Protein AF-A0A1J0TSP5-F1 (afdb_monomer_lite)

Sequence (171 aa):
MLSESALDALRRVCSERDLKIVVFSQVRRDNSRTRELASALGGDVLMWEDDVSHSDQERKIRDLMAHSEVVVSDRIHALIMGTSEGATPLGLIPGSDVKVAPHFAAASIAGISGDITSLGTHAVADFIRGVIDRRTEIEARVDMARARVADLGEAVRSVNAGVRERNGSLR

Radius of gyration: 19.56 Å; chains: 1; bounding box: 58×31×54 Å

pLDDT: mean 92.09, std 8.55, range [46.19, 98.44]

Secondary structure (DSSP, 8-state):
---HHHHHHHHHHHHHTTPPPEEE-SSGGGHHHHHHHHHHHT-EEE---TT--HHHHHHHHHHHHHT-SEEE-S-HHHHHHHHHTTPEEEEEESS--SSHHHHHHHTT--S-EEESSS--HHHHHHHHHHHHTTHHHHHHHHHHHHHHHHHHHHHHHHHHHHHHHHHHTT-

Structure (mmCIF, N/CA/C/O backbone):
data_AF-A0A1J0TSP5-F1
#
_entry.id   AF-A0A1J0TSP5-F1
#
loop_
_atom_site.group_PDB
_atom_site.id
_atom_site.type_symbol
_atom_site.label_atom_id
_atom_site.label_alt_id
_atom_site.label_comp_id
_atom_site.label_asym_id
_atom_site.label_entity_id
_atom_site.label_seq_id
_atom_site.pdbx_PDB_ins_code
_atom_site.Cartn_x
_atom_site.Cartn_y
_atom_site.Cartn_z
_atom_site.occupancy
_atom_site.B_iso_or_equiv
_atom_site.auth_seq_id
_atom_site.auth_comp_id
_atom_site.auth_asym_id
_atom_site.auth_atom_id
_atom_site.pdbx_PDB_model_num
ATOM 1 N N . MET A 1 1 ? 3.697 9.685 13.205 1.00 68.94 1 MET A N 1
ATOM 2 C CA . MET A 1 1 ? 2.838 8.597 13.720 1.00 68.94 1 MET A CA 1
ATOM 3 C C . MET A 1 1 ? 1.508 8.712 13.003 1.00 68.94 1 MET A C 1
ATOM 5 O O . MET A 1 1 ? 1.149 9.835 12.663 1.00 68.94 1 MET A O 1
ATOM 9 N N . LEU A 1 2 ? 0.828 7.596 12.734 1.00 83.75 2 LEU A N 1
ATOM 10 C CA . LEU A 1 2 ? -0.546 7.648 12.229 1.00 83.75 2 LEU A CA 1
ATOM 11 C C . LEU A 1 2 ? -1.439 8.330 13.277 1.00 83.75 2 LEU A C 1
ATOM 13 O O . LEU A 1 2 ? -1.196 8.179 14.474 1.00 83.75 2 LEU A O 1
ATOM 17 N N . SER A 1 3 ? -2.423 9.108 12.834 1.00 87.06 3 SER A N 1
ATOM 18 C CA . SER A 1 3 ? -3.444 9.669 13.721 1.00 87.06 3 SER A CA 1
ATOM 19 C C . SER A 1 3 ? -4.390 8.568 14.207 1.00 87.06 3 SER A C 1
ATOM 21 O O . SER A 1 3 ? -4.582 7.572 13.510 1.00 87.06 3 SER A O 1
ATOM 23 N N . GLU A 1 4 ? -5.054 8.775 15.348 1.00 88.88 4 GLU A N 1
ATOM 24 C CA . GLU A 1 4 ? -6.129 7.876 15.809 1.00 88.88 4 GLU A CA 1
ATOM 25 C C . GLU A 1 4 ? -7.213 7.690 14.737 1.00 88.88 4 GLU A C 1
ATOM 27 O O . GLU A 1 4 ? -7.650 6.573 14.477 1.00 88.88 4 GLU A O 1
ATOM 32 N N . SER A 1 5 ? -7.560 8.759 14.009 1.00 87.62 5 SER A N 1
ATOM 33 C CA . SER A 1 5 ? -8.505 8.679 12.889 1.00 87.62 5 SER A CA 1
ATOM 34 C C . SER A 1 5 ? -8.058 7.713 11.789 1.00 87.62 5 SER A C 1
ATOM 36 O O . SER A 1 5 ? -8.891 7.020 11.207 1.00 87.62 5 SER A O 1
ATOM 38 N N . ALA A 1 6 ? -6.755 7.638 11.504 1.00 91.31 6 ALA A N 1
ATOM 39 C CA . ALA A 1 6 ? -6.211 6.712 10.520 1.00 91.31 6 ALA A CA 1
ATOM 40 C C . ALA A 1 6 ? -6.161 5.273 11.050 1.00 91.31 6 ALA A C 1
ATOM 42 O O . ALA A 1 6 ? -6.451 4.345 10.297 1.00 91.31 6 ALA A O 1
ATOM 43 N N . LEU A 1 7 ? -5.841 5.081 12.335 1.00 94.12 7 LEU A N 1
ATOM 44 C CA . LEU A 1 7 ? -5.873 3.761 12.972 1.00 94.12 7 LEU A CA 1
ATOM 45 C C . LEU A 1 7 ? -7.294 3.182 12.968 1.00 94.12 7 LEU A C 1
ATOM 47 O O . LEU A 1 7 ? -7.491 2.044 12.546 1.00 94.12 7 LEU A O 1
ATOM 51 N N . ASP A 1 8 ? -8.293 3.977 13.352 1.00 94.69 8 ASP A N 1
ATOM 52 C CA . ASP A 1 8 ? -9.699 3.562 13.340 1.00 94.69 8 ASP A CA 1
ATOM 53 C C . ASP A 1 8 ? -10.207 3.261 11.931 1.00 94.69 8 ASP A C 1
ATOM 55 O O . ASP A 1 8 ? -10.911 2.272 11.721 1.00 94.69 8 ASP A O 1
ATOM 59 N N . ALA A 1 9 ? -9.822 4.079 10.949 1.00 95.19 9 ALA A N 1
ATOM 60 C CA . ALA A 1 9 ? -10.166 3.840 9.554 1.00 95.19 9 ALA A CA 1
ATOM 61 C C . ALA A 1 9 ? -9.575 2.517 9.040 1.00 95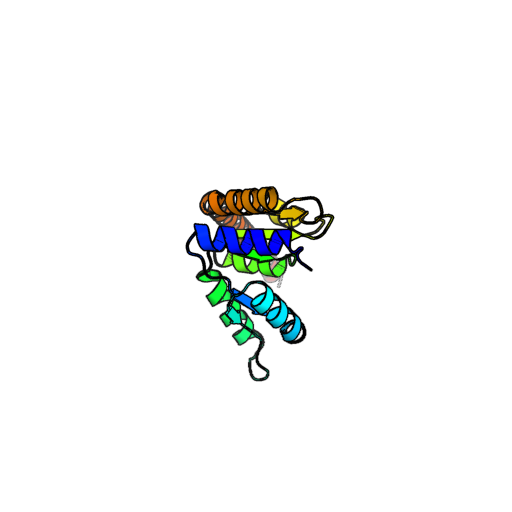.19 9 ALA A C 1
ATOM 63 O O . ALA A 1 9 ? -10.292 1.746 8.404 1.00 95.19 9 ALA A O 1
ATOM 64 N N . LEU A 1 10 ? -8.307 2.223 9.353 1.00 95.88 10 LEU A N 1
ATOM 65 C CA . LEU A 1 10 ? -7.660 0.957 8.994 1.00 95.88 10 LEU A CA 1
ATOM 66 C C . LEU A 1 10 ? -8.379 -0.236 9.624 1.00 95.88 10 LEU A C 1
ATOM 68 O O . LEU A 1 10 ? -8.770 -1.152 8.906 1.00 95.88 10 LEU A O 1
ATOM 72 N N . ARG A 1 11 ? -8.618 -0.205 10.942 1.00 96.75 11 ARG A N 1
ATOM 73 C CA . ARG A 1 11 ? -9.341 -1.281 11.645 1.00 96.75 11 ARG A CA 1
ATOM 74 C C . ARG A 1 11 ? -10.719 -1.522 11.035 1.00 96.75 11 ARG A C 1
ATOM 76 O O . ARG A 1 11 ? -11.093 -2.667 10.792 1.00 96.75 11 ARG A O 1
ATOM 83 N N . ARG A 1 12 ? -11.459 -0.444 10.757 1.00 96.50 12 ARG A N 1
ATOM 84 C CA . ARG A 1 12 ? -12.793 -0.511 10.156 1.00 96.50 12 ARG A CA 1
ATOM 85 C C . ARG A 1 12 ? -12.755 -1.154 8.774 1.00 96.50 12 ARG A C 1
ATOM 87 O O . ARG A 1 12 ? -13.494 -2.103 8.544 1.00 96.50 12 ARG A O 1
ATOM 94 N N . VAL A 1 13 ? -11.901 -0.666 7.874 1.00 97.31 13 VAL A N 1
ATOM 95 C CA . VAL A 1 13 ? -11.831 -1.202 6.507 1.00 97.31 13 VAL A CA 1
ATOM 96 C C . VAL A 1 13 ? -11.351 -2.651 6.509 1.00 97.31 13 VAL A C 1
ATOM 98 O O . VAL A 1 13 ? -11.908 -3.466 5.780 1.00 97.31 13 VAL A O 1
ATOM 101 N N . CYS A 1 14 ? -10.384 -3.002 7.360 1.00 96.75 14 CYS A N 1
ATOM 102 C CA . CYS A 1 14 ? -9.948 -4.387 7.496 1.00 96.75 14 CYS A CA 1
ATOM 103 C C . CYS A 1 14 ? -11.083 -5.296 7.985 1.00 96.75 14 CYS A C 1
ATOM 105 O O . CYS A 1 14 ? -11.301 -6.346 7.395 1.00 96.75 14 CYS A O 1
ATOM 107 N N . SER A 1 15 ? -11.865 -4.873 8.984 1.00 96.81 15 SER A N 1
ATOM 108 C CA . SER A 1 15 ? -13.025 -5.647 9.443 1.00 96.81 15 SER A CA 1
ATOM 109 C C . SER A 1 15 ? -14.121 -5.774 8.378 1.00 96.81 15 SER A C 1
ATOM 111 O O . SER A 1 15 ? -14.731 -6.831 8.274 1.00 96.81 15 SER A O 1
ATOM 113 N N . GLU A 1 16 ? -14.385 -4.723 7.596 1.00 97.12 16 GLU A N 1
ATOM 114 C CA . GLU A 1 16 ? -15.377 -4.737 6.506 1.00 97.12 16 GLU A CA 1
ATOM 115 C C . GLU A 1 16 ? -14.974 -5.677 5.355 1.00 97.12 16 GLU A C 1
ATOM 117 O O . GLU A 1 16 ? -15.841 -6.215 4.669 1.00 97.12 16 GLU A O 1
ATOM 122 N N . ARG A 1 17 ? -13.667 -5.857 5.135 1.00 96.25 17 ARG A N 1
ATOM 123 C CA . ARG A 1 17 ? -13.087 -6.643 4.032 1.00 96.25 17 ARG A CA 1
ATOM 124 C C . ARG A 1 17 ? -12.593 -8.030 4.464 1.00 96.25 17 ARG A C 1
ATOM 126 O O . ARG A 1 17 ? -11.997 -8.720 3.648 1.00 96.25 17 ARG A O 1
ATOM 133 N N . ASP A 1 18 ? -12.818 -8.421 5.720 1.00 96.94 18 ASP A N 1
ATOM 134 C CA . ASP A 1 18 ? -12.283 -9.657 6.321 1.00 96.94 18 ASP A CA 1
ATOM 135 C C . ASP A 1 18 ? -10.749 -9.786 6.184 1.00 96.94 18 ASP A C 1
ATOM 137 O O . ASP A 1 18 ? -10.189 -10.844 5.899 1.00 96.94 18 ASP A O 1
ATOM 141 N N . LEU A 1 19 ? -10.045 -8.664 6.365 1.00 96.94 19 LEU A N 1
ATOM 142 C CA . LEU A 1 19 ? -8.590 -8.584 6.296 1.00 96.94 19 LEU A CA 1
ATOM 143 C C . LEU A 1 19 ? -7.963 -8.615 7.683 1.00 96.94 19 LEU A C 1
ATOM 145 O O . LEU A 1 19 ? -8.392 -7.935 8.618 1.00 96.94 19 LEU A O 1
ATOM 149 N N . LYS A 1 20 ? -6.845 -9.329 7.778 1.00 97.56 20 LYS A N 1
ATOM 150 C CA . LYS A 1 20 ? -5.990 -9.331 8.959 1.00 97.56 20 LYS A CA 1
ATOM 151 C C . LYS A 1 20 ? -4.933 -8.234 8.863 1.00 97.56 20 LYS A C 1
ATOM 153 O O . LYS A 1 20 ? -4.241 -8.116 7.854 1.00 97.56 20 LYS A O 1
ATOM 158 N N . ILE A 1 21 ? -4.759 -7.473 9.941 1.00 98.19 21 ILE A N 1
ATOM 159 C CA . ILE A 1 21 ? -3.685 -6.481 10.043 1.00 98.19 21 ILE A CA 1
ATOM 160 C C . ILE A 1 21 ? -2.415 -7.167 10.549 1.00 98.19 21 ILE A C 1
ATOM 162 O O . ILE A 1 21 ? -2.420 -7.782 11.616 1.00 98.19 21 ILE A O 1
ATOM 166 N N . VAL A 1 22 ? -1.320 -7.013 9.804 1.00 98.44 22 VAL A N 1
ATOM 167 C CA . VAL A 1 22 ? 0.025 -7.432 10.212 1.00 98.44 22 VAL A CA 1
ATOM 168 C C . VAL A 1 22 ? 0.965 -6.238 10.085 1.00 98.44 22 VAL A C 1
ATOM 170 O O . VAL A 1 22 ? 1.085 -5.646 9.013 1.00 98.44 22 VAL A O 1
ATOM 173 N N . VAL A 1 23 ? 1.654 -5.881 11.167 1.00 98.00 23 VAL A N 1
ATOM 174 C CA . VAL A 1 23 ? 2.678 -4.827 11.160 1.00 98.00 23 VAL A CA 1
ATOM 175 C C . VAL A 1 23 ? 4.053 -5.477 11.162 1.00 98.00 23 VAL A C 1
ATOM 177 O O . VAL A 1 23 ? 4.356 -6.296 12.025 1.00 98.00 23 VAL A O 1
ATOM 180 N N . PHE A 1 24 ? 4.913 -5.108 10.218 1.00 96.94 24 PHE A N 1
ATOM 181 C CA . PHE A 1 24 ? 6.234 -5.720 10.079 1.00 96.94 24 PHE A CA 1
ATOM 182 C C . PHE A 1 24 ? 7.377 -4.714 10.253 1.00 96.94 24 PHE A C 1
ATOM 184 O O . PHE A 1 24 ? 7.210 -3.505 10.072 1.00 96.94 24 PHE A O 1
ATOM 191 N N . SER A 1 25 ? 8.561 -5.215 10.610 1.00 95.94 25 SER A N 1
ATOM 192 C CA . SER A 1 25 ? 9.797 -4.432 10.696 1.00 95.94 25 SER A CA 1
ATOM 193 C C . SER A 1 25 ? 10.719 -4.750 9.528 1.00 95.94 25 SER A C 1
ATOM 195 O O . SER A 1 25 ? 11.201 -5.873 9.390 1.00 95.94 25 SER A O 1
ATOM 197 N N . GLN A 1 26 ? 11.026 -3.737 8.715 1.00 90.38 26 GLN A N 1
ATOM 198 C CA . GLN A 1 26 ? 12.012 -3.869 7.638 1.00 90.38 26 GLN A CA 1
ATOM 199 C C . GLN A 1 26 ? 13.455 -3.791 8.148 1.00 90.38 26 GLN A C 1
ATOM 201 O O . GLN A 1 26 ? 14.341 -4.347 7.519 1.00 90.38 26 GLN A O 1
ATOM 206 N N . VAL A 1 27 ? 13.705 -3.094 9.262 1.00 92.44 27 VAL A N 1
ATOM 207 C CA . VAL A 1 27 ? 15.024 -2.964 9.907 1.00 92.44 27 VAL A CA 1
ATOM 208 C C . VAL A 1 27 ? 14.893 -3.191 11.413 1.00 92.44 27 VAL A C 1
ATOM 210 O O . VAL A 1 27 ? 13.948 -2.684 12.012 1.00 92.44 27 VAL A O 1
ATOM 213 N N . ARG A 1 28 ? 15.850 -3.893 12.044 1.00 94.12 28 ARG A N 1
ATOM 214 C CA . ARG A 1 28 ? 15.795 -4.248 13.485 1.00 94.12 28 ARG A CA 1
ATOM 215 C C . ARG A 1 28 ? 15.513 -3.066 14.412 1.00 94.12 28 ARG A C 1
ATOM 217 O O . ARG A 1 28 ? 14.750 -3.184 15.364 1.00 94.12 28 ARG A O 1
ATOM 224 N N . ARG A 1 29 ? 16.095 -1.899 14.119 1.00 94.31 29 ARG A N 1
ATOM 225 C CA . ARG A 1 29 ? 15.910 -0.682 14.931 1.00 94.31 29 ARG A CA 1
ATOM 226 C C . ARG A 1 29 ? 14.455 -0.200 15.014 1.00 94.31 29 ARG A C 1
ATOM 228 O O . ARG A 1 29 ? 14.142 0.585 15.901 1.00 94.31 29 ARG A O 1
ATOM 235 N N . ASP A 1 30 ? 13.591 -0.640 14.097 1.00 94.19 30 ASP A N 1
ATOM 236 C CA . ASP A 1 30 ? 12.179 -0.256 14.068 1.00 94.19 30 ASP A CA 1
ATOM 237 C C . ASP A 1 30 ? 11.284 -1.239 14.854 1.00 94.19 30 ASP A C 1
ATOM 239 O O . ASP A 1 30 ? 10.103 -0.948 15.034 1.00 94.19 30 ASP A O 1
ATOM 243 N N . ASN A 1 31 ? 11.823 -2.352 15.382 1.00 96.75 31 ASN A N 1
ATOM 244 C CA . ASN A 1 31 ? 11.053 -3.396 16.078 1.00 96.75 31 ASN A CA 1
ATOM 245 C C . ASN A 1 31 ? 10.173 -2.852 17.219 1.00 96.75 31 ASN A C 1
ATOM 247 O O . ASN A 1 31 ? 9.026 -3.275 17.363 1.00 96.75 31 ASN A O 1
ATOM 251 N N . SER A 1 32 ? 10.679 -1.910 18.027 1.00 96.31 32 SER A N 1
ATOM 252 C CA . SER A 1 32 ? 9.903 -1.325 19.133 1.00 96.31 32 SER A CA 1
ATOM 253 C C . SER A 1 32 ? 8.662 -0.589 18.626 1.00 96.31 32 SER A C 1
ATOM 255 O O . SER A 1 32 ? 7.551 -0.886 19.058 1.00 96.31 32 SER A O 1
ATOM 257 N N . ARG A 1 33 ? 8.835 0.289 17.632 1.00 94.50 33 ARG A N 1
ATOM 258 C CA . ARG A 1 33 ? 7.742 1.044 17.002 1.00 94.50 33 ARG A CA 1
ATOM 259 C C . ARG A 1 33 ? 6.762 0.138 16.267 1.00 94.50 33 ARG A C 1
ATOM 261 O O . ARG A 1 33 ? 5.561 0.378 16.308 1.00 94.50 33 ARG A O 1
ATOM 268 N N . THR A 1 34 ? 7.259 -0.904 15.605 1.00 96.19 34 THR A N 1
ATOM 269 C CA . THR A 1 34 ? 6.420 -1.915 14.954 1.00 96.19 34 THR A CA 1
ATOM 270 C C . THR A 1 34 ? 5.515 -2.615 15.970 1.00 96.19 34 THR A C 1
ATOM 272 O O . THR A 1 34 ? 4.325 -2.768 15.711 1.00 96.19 34 THR A O 1
ATOM 275 N N . ARG A 1 35 ? 6.037 -2.975 17.149 1.00 97.06 35 ARG A N 1
ATOM 276 C CA . ARG A 1 35 ? 5.243 -3.595 18.220 1.00 97.06 35 ARG A CA 1
ATOM 277 C C . ARG A 1 35 ? 4.195 -2.644 18.798 1.00 97.06 35 ARG A C 1
ATOM 279 O O . ARG A 1 35 ? 3.056 -3.050 19.006 1.00 97.06 35 ARG A O 1
ATOM 286 N N . GLU A 1 36 ? 4.572 -1.389 19.035 1.00 96.62 36 GLU A N 1
ATOM 287 C CA . GLU A 1 36 ? 3.646 -0.345 19.490 1.00 96.62 36 GLU A CA 1
ATOM 288 C C . GLU A 1 36 ? 2.496 -0.154 18.497 1.00 96.62 36 GLU A C 1
ATOM 290 O O . GLU A 1 36 ? 1.334 -0.158 18.896 1.00 96.62 36 GLU A O 1
ATOM 295 N N . LEU A 1 37 ? 2.807 -0.060 17.201 1.00 96.00 37 LEU A N 1
ATOM 296 C CA . LEU A 1 37 ? 1.804 0.104 16.153 1.00 96.00 37 LEU A CA 1
ATOM 297 C C . LEU A 1 37 ? 0.914 -1.138 15.994 1.00 96.00 37 LEU A C 1
ATOM 299 O O . LEU A 1 37 ? -0.289 -0.987 15.813 1.00 96.00 37 LEU A O 1
ATOM 303 N N . ALA A 1 38 ? 1.469 -2.351 16.090 1.00 97.31 38 ALA A N 1
ATOM 304 C CA . ALA A 1 38 ? 0.685 -3.590 16.053 1.00 97.31 38 ALA A CA 1
ATOM 305 C C . ALA A 1 38 ? -0.333 -3.641 17.198 1.00 97.31 38 ALA A C 1
ATOM 307 O O . ALA A 1 38 ? -1.519 -3.868 16.963 1.00 97.31 38 ALA A O 1
ATOM 308 N N . SER A 1 39 ? 0.116 -3.330 18.418 1.00 96.50 39 SER A N 1
ATOM 309 C CA . SER A 1 39 ? -0.750 -3.211 19.595 1.00 96.50 39 SER A CA 1
ATOM 310 C C . SER A 1 39 ? -1.827 -2.146 19.380 1.00 96.50 39 SER A C 1
ATOM 312 O O . SER A 1 39 ? -3.017 -2.410 19.548 1.00 96.50 39 SER A O 1
ATOM 314 N N . ALA A 1 40 ? -1.427 -0.968 18.894 1.00 95.88 40 ALA A N 1
ATOM 315 C CA . ALA A 1 40 ? -2.338 0.116 18.562 1.00 95.88 40 ALA A CA 1
ATOM 316 C C . ALA A 1 40 ? -3.267 -0.203 17.383 1.00 95.88 40 ALA A C 1
ATOM 318 O O . ALA A 1 40 ? -4.223 0.521 17.189 1.00 95.88 40 ALA A O 1
ATOM 319 N N . LEU A 1 41 ? -3.061 -1.254 16.594 1.00 96.25 41 LEU A N 1
ATOM 320 C CA . LEU A 1 41 ? -4.007 -1.688 15.558 1.00 96.25 41 LEU A CA 1
ATOM 321 C C . LEU A 1 41 ? -4.815 -2.919 15.981 1.00 96.25 41 LEU A C 1
ATOM 323 O O . LEU A 1 41 ? -5.800 -3.236 15.320 1.00 96.25 41 LEU A O 1
ATOM 327 N N . GLY A 1 42 ? -4.444 -3.578 17.083 1.00 96.31 42 GLY A N 1
ATOM 328 C CA . GLY A 1 42 ? -4.971 -4.895 17.443 1.00 96.31 42 GLY A CA 1
ATOM 329 C C . GLY A 1 42 ? -4.571 -5.979 16.436 1.00 96.31 42 GLY A C 1
ATOM 330 O O . GLY A 1 42 ? -5.324 -6.926 16.232 1.00 96.31 42 GLY A O 1
ATOM 331 N N . GLY A 1 43 ? -3.432 -5.800 15.759 1.00 96.00 43 GLY A N 1
ATOM 332 C CA . GLY A 1 43 ? -2.942 -6.683 14.704 1.00 96.00 43 GLY A CA 1
ATOM 333 C C . GLY A 1 43 ? -1.775 -7.564 15.140 1.00 96.00 43 GLY A C 1
ATOM 334 O O . GLY A 1 43 ? -1.194 -7.398 16.215 1.00 96.00 43 GLY A O 1
ATOM 335 N N . ASP A 1 44 ? -1.398 -8.471 14.248 1.00 98.06 44 ASP A N 1
ATOM 336 C CA . ASP A 1 44 ? -0.214 -9.308 14.404 1.00 98.06 44 ASP A CA 1
ATOM 337 C C . ASP A 1 44 ? 1.066 -8.521 14.112 1.00 98.06 44 ASP A C 1
ATOM 339 O O . ASP A 1 44 ? 1.054 -7.453 13.490 1.00 98.06 44 ASP A O 1
ATOM 343 N N . VAL A 1 45 ? 2.202 -9.082 14.528 1.00 97.88 45 VAL A N 1
ATOM 344 C CA . VAL A 1 45 ? 3.511 -8.461 14.352 1.00 97.88 45 VAL A CA 1
ATOM 345 C C . VAL A 1 45 ? 4.522 -9.421 13.726 1.00 97.88 45 VAL A C 1
ATOM 347 O O . VAL A 1 45 ? 4.653 -10.563 14.156 1.00 97.88 45 VAL A O 1
ATOM 350 N N . LEU A 1 46 ? 5.275 -8.936 12.735 1.00 97.50 46 LEU A N 1
ATOM 351 C CA . LEU A 1 46 ? 6.441 -9.614 12.161 1.00 97.50 46 LEU A CA 1
ATOM 352 C C . LEU A 1 46 ? 7.697 -8.771 12.417 1.00 97.50 46 LEU A C 1
ATOM 354 O O . LEU A 1 46 ? 7.995 -7.820 11.693 1.00 97.50 46 LEU A O 1
ATOM 358 N N . MET A 1 47 ? 8.437 -9.105 13.468 1.00 97.19 47 MET A N 1
ATOM 359 C CA . MET A 1 47 ? 9.663 -8.395 13.838 1.00 97.19 47 MET A CA 1
ATOM 360 C C . MET A 1 47 ? 10.881 -8.949 13.093 1.00 97.19 47 MET A C 1
ATOM 362 O O . MET A 1 47 ? 10.827 -10.015 12.477 1.00 97.19 47 MET A O 1
ATOM 366 N N . TRP A 1 48 ? 11.993 -8.215 13.147 1.00 96.88 48 TRP A N 1
ATOM 367 C CA . TRP A 1 48 ? 13.285 -8.742 12.725 1.00 96.88 48 TRP A CA 1
ATOM 368 C C . TRP A 1 48 ? 14.052 -9.277 13.936 1.00 96.88 48 TRP A C 1
ATOM 370 O O . TRP A 1 48 ? 14.609 -8.497 14.707 1.00 96.88 48 TRP A O 1
ATOM 380 N N . GLU A 1 49 ? 14.095 -10.600 14.073 1.00 94.75 49 GLU A N 1
ATOM 381 C CA . GLU A 1 49 ? 14.820 -11.299 15.143 1.00 94.75 49 GLU A CA 1
ATOM 382 C C . GLU A 1 49 ? 16.355 -11.173 15.021 1.00 94.75 49 GLU A C 1
ATOM 384 O O . GLU A 1 49 ? 16.917 -10.971 13.937 1.00 94.75 49 GLU A O 1
ATOM 389 N N . ASP A 1 50 ? 17.065 -11.272 16.145 1.00 92.00 50 ASP A N 1
ATOM 390 C CA . ASP A 1 50 ? 18.507 -10.999 16.208 1.00 92.00 50 ASP A CA 1
ATOM 391 C C . ASP A 1 50 ? 19.350 -11.962 15.361 1.00 92.00 50 ASP A C 1
ATOM 393 O O . ASP A 1 50 ? 20.325 -11.539 14.739 1.00 92.00 50 ASP A O 1
ATOM 397 N N . ASP A 1 51 ? 18.933 -13.217 15.233 1.00 94.00 51 ASP A N 1
ATOM 398 C CA . ASP A 1 51 ? 19.622 -14.286 14.502 1.00 94.00 51 ASP A CA 1
ATOM 399 C C . ASP A 1 51 ? 19.272 -14.359 13.002 1.00 94.00 51 ASP A C 1
ATOM 401 O O . ASP A 1 51 ? 19.862 -15.142 12.258 1.00 94.00 51 ASP A O 1
ATOM 405 N N . VAL A 1 52 ? 18.353 -13.518 12.517 1.00 95.12 52 VAL A N 1
ATOM 406 C CA . VAL A 1 52 ? 17.882 -13.556 11.124 1.00 95.12 52 VAL A CA 1
ATOM 407 C C . VAL A 1 52 ? 18.770 -12.705 10.211 1.00 95.12 52 VAL A C 1
ATOM 409 O O . VAL A 1 52 ? 18.992 -11.511 10.443 1.00 95.12 52 VAL A O 1
ATOM 412 N N . SER A 1 53 ? 19.265 -13.292 9.121 1.00 95.81 53 SER A N 1
ATOM 413 C CA . SER A 1 53 ? 20.051 -12.560 8.121 1.00 95.81 53 SER A CA 1
ATOM 414 C C . SER A 1 53 ? 19.214 -11.488 7.399 1.00 95.81 53 SER A C 1
ATOM 416 O O . SER A 1 53 ? 17.986 -11.530 7.392 1.00 95.81 53 SER A O 1
ATOM 418 N N . HIS A 1 54 ? 19.873 -10.521 6.752 1.00 93.94 54 HIS A N 1
ATOM 419 C CA . HIS A 1 54 ? 19.176 -9.499 5.955 1.00 93.94 54 HIS A CA 1
ATOM 420 C C . HIS A 1 54 ? 18.328 -10.128 4.842 1.00 93.94 54 HIS A C 1
ATOM 422 O O . HIS A 1 54 ? 17.163 -9.774 4.680 1.00 93.94 54 HIS A O 1
ATOM 428 N N . SER A 1 55 ? 18.895 -11.097 4.120 1.00 95.44 55 SER A N 1
ATOM 429 C CA . SER A 1 55 ? 18.211 -11.798 3.033 1.00 95.44 55 SER A CA 1
ATOM 430 C C . SER A 1 55 ? 17.023 -12.624 3.516 1.00 95.44 55 SER A C 1
ATOM 432 O O . SER A 1 55 ? 16.012 -12.699 2.825 1.00 95.44 55 SER A O 1
ATOM 434 N N . ASP A 1 56 ? 17.117 -13.238 4.697 1.00 96.88 56 ASP A N 1
ATOM 435 C CA . ASP A 1 56 ? 16.017 -14.046 5.229 1.00 96.88 56 ASP A CA 1
ATOM 436 C C . ASP A 1 56 ? 14.886 -13.175 5.764 1.00 96.88 56 ASP A C 1
ATOM 438 O O . ASP A 1 56 ? 13.722 -13.512 5.562 1.00 96.88 56 ASP A O 1
ATOM 442 N N . GLN A 1 57 ? 15.203 -12.032 6.381 1.00 96.69 57 GLN A N 1
ATOM 443 C CA . GLN A 1 57 ? 14.177 -11.068 6.769 1.00 96.69 57 GLN A CA 1
ATOM 444 C C . GLN A 1 57 ? 13.465 -10.499 5.544 1.00 96.69 57 GLN A C 1
ATOM 446 O O . GLN A 1 57 ? 12.238 -10.437 5.522 1.00 96.69 57 GLN A O 1
ATOM 451 N N . GLU A 1 58 ? 14.218 -10.100 4.517 1.00 95.69 58 GLU A N 1
ATOM 452 C CA . GLU A 1 58 ? 13.629 -9.590 3.281 1.00 95.69 58 GLU A CA 1
ATOM 453 C C . GLU A 1 58 ? 12.703 -10.628 2.642 1.00 95.69 58 GLU A C 1
ATOM 455 O O . GLU A 1 58 ? 11.581 -10.293 2.272 1.00 95.69 58 GLU A O 1
ATOM 460 N N . ARG A 1 59 ? 13.127 -11.896 2.588 1.00 96.75 59 ARG A N 1
ATOM 461 C CA . ARG A 1 59 ? 12.303 -12.997 2.078 1.00 96.75 59 ARG A CA 1
ATOM 462 C C . ARG A 1 59 ? 11.001 -13.152 2.862 1.00 96.75 59 ARG A C 1
ATOM 464 O O . ARG A 1 59 ? 9.943 -13.153 2.252 1.00 96.75 59 ARG A O 1
ATOM 471 N N . LYS A 1 60 ? 11.060 -13.177 4.199 1.00 96.81 60 LYS A N 1
ATOM 472 C CA . LYS A 1 60 ? 9.861 -13.247 5.058 1.00 96.81 60 LYS A CA 1
ATOM 473 C C . LYS A 1 60 ? 8.891 -12.091 4.798 1.00 96.81 60 LYS A C 1
ATOM 475 O O . LYS A 1 60 ? 7.682 -12.297 4.770 1.00 96.81 60 LYS A O 1
ATOM 480 N N . ILE A 1 61 ? 9.411 -10.875 4.622 1.00 96.81 61 ILE A N 1
ATOM 481 C CA . ILE A 1 61 ? 8.588 -9.690 4.342 1.00 96.81 61 ILE A CA 1
ATOM 482 C C . ILE A 1 61 ? 7.957 -9.783 2.951 1.00 96.81 61 ILE A C 1
ATOM 484 O O . ILE A 1 61 ? 6.775 -9.482 2.808 1.00 96.81 61 ILE A O 1
ATOM 488 N N . ARG A 1 62 ? 8.715 -10.210 1.938 1.00 97.31 62 ARG A N 1
ATOM 489 C CA . ARG A 1 62 ? 8.191 -10.407 0.580 1.00 97.31 62 ARG A CA 1
ATOM 490 C C . ARG A 1 62 ? 7.124 -11.493 0.542 1.00 97.31 62 ARG A C 1
ATOM 492 O O . ARG A 1 62 ? 6.063 -11.254 -0.019 1.00 97.31 62 ARG A O 1
ATOM 499 N N . ASP A 1 63 ? 7.349 -12.617 1.219 1.00 97.75 63 ASP A N 1
ATOM 500 C CA . ASP A 1 63 ? 6.362 -13.693 1.340 1.00 97.75 63 ASP A CA 1
ATOM 501 C C . ASP A 1 63 ? 5.076 -13.186 2.013 1.00 97.75 63 ASP A C 1
ATOM 503 O O . ASP A 1 63 ? 3.980 -13.467 1.531 1.00 97.75 63 ASP A O 1
ATOM 507 N N . LEU A 1 64 ? 5.182 -12.384 3.081 1.00 97.69 64 LEU A N 1
ATOM 508 C CA . LEU A 1 64 ? 4.024 -11.731 3.704 1.00 97.69 64 LEU A CA 1
ATOM 509 C C . LEU A 1 64 ? 3.285 -10.826 2.705 1.00 97.69 64 LEU A C 1
ATOM 511 O O . LEU A 1 64 ? 2.062 -10.897 2.588 1.00 97.69 64 LEU A O 1
ATOM 515 N N . MET A 1 65 ? 4.017 -9.976 1.983 1.00 97.00 65 MET A N 1
ATOM 516 C CA . MET A 1 65 ? 3.441 -9.039 1.018 1.00 97.00 65 MET A CA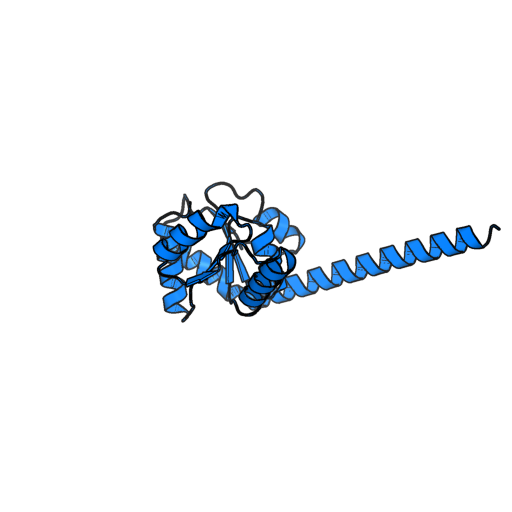 1
ATOM 517 C C . MET A 1 65 ? 2.782 -9.743 -0.173 1.00 97.00 65 MET A C 1
ATOM 519 O O . MET A 1 65 ? 1.729 -9.295 -0.610 1.00 97.00 65 MET A O 1
ATOM 523 N N . ALA A 1 66 ? 3.334 -10.863 -0.644 1.00 97.06 66 ALA A N 1
ATOM 524 C CA . ALA A 1 66 ? 2.753 -11.661 -1.725 1.00 97.06 66 ALA A CA 1
ATOM 525 C C . ALA A 1 66 ? 1.371 -12.238 -1.370 1.00 97.06 66 ALA A C 1
ATOM 527 O O . ALA A 1 66 ? 0.543 -12.475 -2.245 1.00 97.06 66 ALA A O 1
ATOM 528 N N . HIS A 1 67 ? 1.107 -12.433 -0.075 1.00 96.62 67 HIS A N 1
ATOM 529 C CA . HIS A 1 67 ? -0.181 -12.896 0.448 1.00 96.62 67 HIS A CA 1
ATOM 530 C C . HIS A 1 67 ? -1.023 -11.756 1.046 1.00 96.62 67 HIS A C 1
ATOM 532 O O . HIS A 1 67 ? -2.016 -12.014 1.724 1.00 96.62 67 HIS A O 1
ATOM 538 N N . SER A 1 68 ? -0.631 -10.498 0.825 1.00 97.62 68 SER A N 1
ATOM 539 C CA . SER A 1 68 ? -1.332 -9.318 1.336 1.00 97.62 68 SER A CA 1
ATOM 540 C C . SER A 1 68 ? -2.161 -8.646 0.241 1.00 97.62 68 SER A C 1
ATOM 542 O O . SER A 1 68 ? -1.729 -8.511 -0.899 1.00 97.62 68 SER A O 1
ATOM 544 N N . GLU A 1 69 ? -3.351 -8.159 0.596 1.00 96.75 69 GLU A N 1
ATOM 545 C CA . GLU A 1 69 ? -4.195 -7.384 -0.327 1.00 96.75 69 GLU A CA 1
ATOM 546 C C . GLU A 1 69 ? -3.683 -5.951 -0.524 1.00 96.75 69 GLU A C 1
ATOM 548 O O . GLU A 1 69 ? -3.734 -5.394 -1.625 1.00 96.75 69 GLU A O 1
ATOM 553 N N . VAL A 1 70 ? -3.152 -5.360 0.547 1.00 97.69 70 VAL A N 1
ATOM 554 C CA . VAL A 1 70 ? -2.695 -3.972 0.596 1.00 97.69 70 VAL A CA 1
ATOM 555 C C . VAL A 1 70 ? -1.444 -3.857 1.464 1.00 97.69 70 VAL A C 1
ATOM 557 O O . VAL A 1 70 ? -1.339 -4.488 2.515 1.00 97.69 70 VAL A O 1
ATOM 560 N N . VAL A 1 71 ? -0.495 -3.024 1.039 1.00 97.88 71 VAL A N 1
ATOM 561 C CA . VAL A 1 71 ? 0.658 -2.603 1.839 1.00 97.88 71 VAL A CA 1
ATOM 562 C C . VAL A 1 71 ? 0.504 -1.130 2.203 1.00 97.88 71 VAL A C 1
ATOM 564 O O . VAL A 1 71 ? 0.399 -0.267 1.332 1.00 97.88 71 VAL A O 1
ATOM 567 N N . VAL A 1 72 ? 0.504 -0.829 3.503 1.00 96.81 72 VAL A N 1
ATOM 568 C CA . VAL A 1 72 ? 0.322 0.534 4.021 1.00 96.81 72 VAL A CA 1
ATOM 569 C C . VAL A 1 72 ? 1.639 1.065 4.567 1.00 96.81 72 VAL A C 1
ATOM 571 O O . VAL A 1 72 ? 2.245 0.447 5.443 1.00 96.81 72 VAL A O 1
ATOM 574 N N . SER A 1 73 ? 2.115 2.205 4.064 1.00 95.19 73 SER A N 1
ATOM 575 C CA . SER A 1 73 ? 3.369 2.796 4.544 1.00 95.19 73 SER A CA 1
ATOM 576 C C . SER A 1 73 ? 3.544 4.253 4.128 1.00 95.19 73 SER A C 1
ATOM 578 O O . SER A 1 73 ? 3.067 4.664 3.078 1.00 95.19 73 SER A O 1
ATOM 580 N N . ASP A 1 74 ? 4.327 5.012 4.893 1.00 91.94 74 ASP A N 1
ATOM 581 C CA . ASP A 1 74 ? 4.916 6.280 4.446 1.00 91.94 74 ASP A CA 1
ATOM 582 C C . ASP A 1 74 ? 6.287 6.091 3.766 1.00 91.94 74 ASP A C 1
ATOM 584 O O . ASP A 1 74 ? 6.880 7.034 3.229 1.00 91.94 74 ASP A O 1
ATOM 588 N N . ARG A 1 75 ? 6.809 4.856 3.765 1.00 91.19 75 ARG A N 1
ATOM 589 C CA . ARG A 1 75 ? 8.099 4.511 3.175 1.00 91.19 75 ARG A CA 1
ATOM 590 C C . ARG A 1 75 ? 7.923 3.928 1.792 1.00 91.19 75 ARG A C 1
ATOM 592 O O . ARG A 1 75 ? 7.487 2.795 1.613 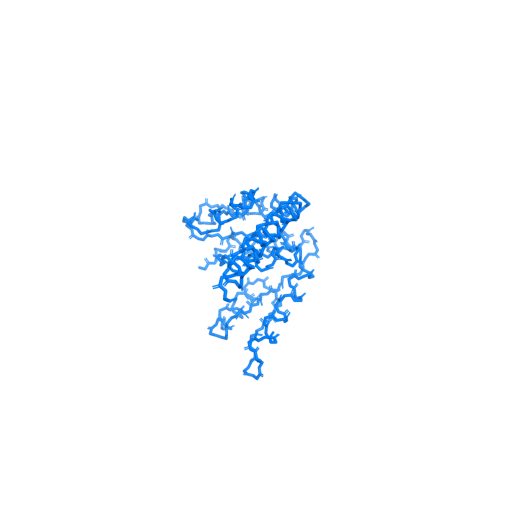1.00 91.19 75 ARG A O 1
ATOM 599 N N . ILE A 1 76 ? 8.420 4.676 0.817 1.00 93.62 76 ILE A N 1
ATOM 600 C CA . ILE A 1 76 ? 8.397 4.289 -0.589 1.00 93.62 76 ILE A CA 1
ATOM 601 C C . ILE A 1 76 ? 8.932 2.873 -0.861 1.00 93.62 76 ILE A C 1
ATOM 603 O O . ILE A 1 76 ? 8.322 2.139 -1.626 1.00 93.62 76 ILE A O 1
ATOM 607 N N . HIS A 1 77 ? 10.029 2.459 -0.221 1.00 93.38 77 HIS A N 1
ATOM 608 C CA . HIS A 1 77 ? 10.619 1.139 -0.458 1.00 93.38 77 HIS A CA 1
ATOM 609 C C . HIS A 1 77 ? 9.688 -0.002 -0.037 1.00 93.38 77 HIS A C 1
ATOM 611 O O . HIS A 1 77 ? 9.629 -1.010 -0.732 1.00 93.38 77 HIS A O 1
ATOM 617 N N . ALA A 1 78 ? 8.939 0.167 1.057 1.00 94.69 78 ALA A N 1
ATOM 618 C CA . ALA A 1 78 ? 7.955 -0.820 1.4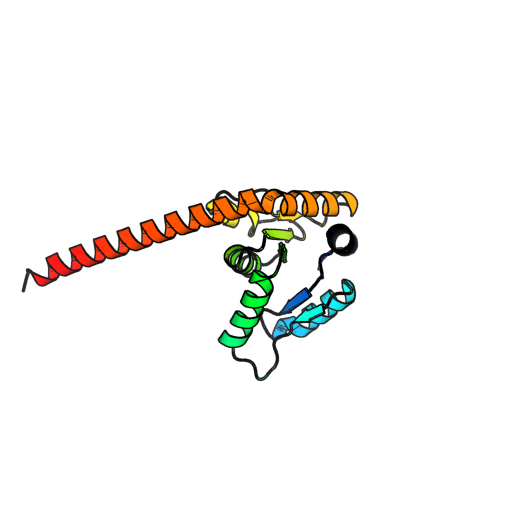89 1.00 94.69 78 ALA A CA 1
ATOM 619 C C . ALA A 1 78 ? 6.788 -0.900 0.496 1.00 94.69 78 ALA A C 1
ATOM 621 O O . ALA A 1 78 ? 6.375 -1.996 0.128 1.00 94.69 78 ALA A O 1
ATOM 622 N N . LEU A 1 79 ? 6.313 0.252 0.005 1.00 96.94 79 LEU A N 1
ATOM 623 C CA . LEU A 1 79 ? 5.241 0.305 -0.992 1.00 96.94 79 LEU A CA 1
ATOM 624 C C . LEU A 1 79 ? 5.665 -0.320 -2.324 1.00 96.94 79 LEU A C 1
ATOM 626 O O . LEU A 1 79 ? 4.931 -1.140 -2.862 1.00 96.94 79 LEU A O 1
ATOM 630 N N . ILE A 1 80 ? 6.846 0.026 -2.849 1.00 95.38 80 ILE A N 1
ATOM 631 C CA . ILE A 1 80 ? 7.375 -0.542 -4.100 1.00 95.38 80 ILE A CA 1
ATOM 632 C C . ILE A 1 80 ? 7.590 -2.050 -3.964 1.00 95.38 80 ILE A C 1
ATOM 634 O O . ILE A 1 80 ? 7.239 -2.796 -4.878 1.00 95.38 80 ILE A O 1
ATOM 638 N N . MET A 1 81 ? 8.157 -2.497 -2.838 1.00 95.50 81 MET A N 1
ATOM 639 C CA . MET A 1 81 ? 8.358 -3.918 -2.564 1.00 95.50 81 MET A CA 1
ATOM 640 C C . MET A 1 81 ? 7.018 -4.651 -2.574 1.00 95.50 81 MET A C 1
ATOM 642 O O . MET A 1 81 ? 6.852 -5.550 -3.385 1.00 95.50 81 MET A O 1
ATOM 646 N N . GLY A 1 82 ? 6.038 -4.210 -1.780 1.00 96.69 82 GLY A N 1
ATOM 647 C CA . GLY A 1 82 ? 4.743 -4.887 -1.719 1.00 96.69 82 GLY A CA 1
ATOM 648 C C . GLY A 1 82 ? 3.976 -4.841 -3.036 1.00 96.69 82 GLY A C 1
ATOM 649 O O . GLY A 1 82 ? 3.436 -5.856 -3.455 1.00 96.69 82 GLY A O 1
ATOM 650 N N . THR A 1 83 ? 4.038 -3.716 -3.753 1.00 96.62 83 THR A N 1
ATOM 651 C CA . THR A 1 83 ? 3.471 -3.601 -5.108 1.00 96.62 83 THR A CA 1
ATOM 652 C C . THR A 1 83 ? 4.097 -4.600 -6.074 1.00 96.62 83 THR A C 1
ATOM 654 O O . THR A 1 83 ? 3.411 -5.183 -6.908 1.00 96.62 83 THR A O 1
ATOM 657 N N . SER A 1 84 ? 5.404 -4.833 -5.956 1.00 94.31 84 SER A N 1
ATOM 658 C CA . SER A 1 84 ? 6.093 -5.841 -6.763 1.00 94.31 84 SER A CA 1
ATOM 659 C C . SER A 1 84 ? 5.679 -7.266 -6.380 1.00 94.31 84 SER A C 1
ATOM 661 O O . SER A 1 84 ? 5.693 -8.146 -7.230 1.00 94.31 84 SER A O 1
ATOM 663 N N . GLU A 1 85 ? 5.265 -7.511 -5.144 1.00 96.19 85 GLU A N 1
ATOM 664 C CA . GLU A 1 85 ? 4.725 -8.816 -4.747 1.00 96.19 85 GLU A CA 1
ATOM 665 C C . GLU A 1 85 ? 3.215 -8.958 -5.037 1.00 96.19 85 GLU A C 1
ATOM 667 O O . GLU A 1 85 ? 2.646 -10.018 -4.808 1.00 96.19 85 GLU A O 1
ATOM 672 N N . GLY A 1 86 ? 2.559 -7.923 -5.582 1.00 95.12 86 GLY A N 1
ATOM 673 C CA . GLY A 1 86 ? 1.137 -7.941 -5.958 1.00 95.12 86 GLY A CA 1
ATOM 674 C C . GLY A 1 86 ? 0.180 -7.314 -4.937 1.00 95.12 86 GLY A C 1
ATOM 675 O O . GLY A 1 86 ? -1.031 -7.320 -5.156 1.00 95.12 86 GLY A O 1
ATOM 676 N N . ALA A 1 87 ? 0.692 -6.745 -3.843 1.00 97.50 87 ALA A N 1
ATOM 677 C CA . ALA A 1 87 ? -0.120 -5.997 -2.886 1.00 97.50 87 ALA A CA 1
ATOM 678 C C . ALA A 1 87 ? -0.418 -4.578 -3.393 1.00 97.50 87 ALA A C 1
ATOM 680 O O . ALA A 1 87 ? 0.447 -3.897 -3.943 1.00 97.50 87 ALA A O 1
ATOM 681 N N . THR A 1 88 ? -1.620 -4.071 -3.132 1.00 97.94 88 THR A N 1
ATOM 682 C CA . THR A 1 88 ? -1.988 -2.695 -3.495 1.00 97.94 88 THR A CA 1
ATOM 683 C C . THR A 1 88 ? -1.208 -1.687 -2.630 1.00 97.94 88 THR A C 1
ATOM 685 O O . THR A 1 88 ? -1.257 -1.790 -1.404 1.00 97.94 88 THR A O 1
ATOM 688 N N . PRO A 1 89 ? -0.488 -0.699 -3.193 1.00 97.75 89 PRO A N 1
ATOM 689 C CA . PRO A 1 89 ? 0.204 0.317 -2.405 1.00 97.75 89 PRO A CA 1
ATOM 690 C C . PRO A 1 89 ? -0.772 1.339 -1.828 1.00 97.75 89 PRO A C 1
ATOM 692 O O . PRO A 1 89 ? -1.585 1.903 -2.556 1.00 97.75 89 PRO A O 1
ATOM 695 N N . LEU A 1 90 ? -0.627 1.651 -0.540 1.00 97.25 90 LEU A N 1
ATOM 696 C CA . LEU A 1 90 ? -1.385 2.698 0.136 1.00 97.25 90 LEU A CA 1
ATOM 697 C C . LEU A 1 90 ? -0.467 3.589 0.989 1.00 97.25 90 LEU A C 1
ATOM 699 O O . LEU A 1 90 ? 0.041 3.199 2.043 1.00 97.25 90 LEU A O 1
ATOM 703 N N . GLY A 1 91 ? -0.274 4.822 0.534 1.00 95.56 91 GLY A N 1
ATOM 704 C CA . GLY A 1 91 ? 0.498 5.854 1.213 1.00 95.56 91 GLY A CA 1
ATOM 705 C C . GLY A 1 91 ? -0.339 6.664 2.198 1.00 95.56 91 GLY A C 1
ATOM 706 O O . GLY A 1 91 ? -0.966 7.644 1.808 1.00 95.56 91 GLY A O 1
ATOM 707 N N . LEU A 1 92 ? -0.317 6.314 3.482 1.00 93.06 92 LEU A N 1
ATOM 708 C CA . LEU A 1 92 ? -0.879 7.169 4.534 1.00 93.06 92 LEU A CA 1
ATOM 709 C C . LEU A 1 92 ? 0.218 8.091 5.070 1.00 93.06 92 LEU A C 1
ATOM 711 O O . LEU A 1 92 ? 1.045 7.675 5.883 1.00 93.06 92 LEU A O 1
ATOM 715 N N . ILE A 1 93 ? 0.255 9.329 4.574 1.00 90.38 93 ILE A N 1
ATOM 716 C CA . ILE A 1 93 ? 1.369 10.256 4.801 1.00 90.38 93 ILE A CA 1
ATOM 717 C C . ILE A 1 93 ? 0.952 11.334 5.802 1.00 90.38 93 ILE A C 1
ATOM 719 O O . ILE A 1 93 ? -0.066 11.987 5.599 1.00 90.38 93 ILE A O 1
ATOM 723 N N . PRO A 1 94 ? 1.712 11.570 6.883 1.00 85.81 94 PRO A N 1
ATOM 724 C CA . PRO A 1 94 ? 1.512 12.757 7.700 1.00 85.81 94 PRO A CA 1
ATOM 725 C C . PRO A 1 94 ? 2.080 13.992 6.980 1.00 85.81 94 PRO A C 1
ATOM 727 O O . PRO A 1 94 ? 3.300 14.131 6.872 1.00 85.81 94 PRO A O 1
ATOM 730 N N . GLY A 1 95 ? 1.220 14.899 6.511 1.00 83.38 95 GLY A N 1
ATOM 731 C CA . GLY A 1 95 ? 1.627 16.133 5.835 1.00 83.38 95 GLY A CA 1
ATOM 732 C C . GLY A 1 95 ? 1.876 15.961 4.333 1.00 83.38 95 GLY A C 1
ATOM 733 O O . GLY A 1 95 ? 1.230 15.152 3.669 1.00 83.38 95 GLY A O 1
ATOM 734 N N . SER A 1 96 ? 2.796 16.753 3.766 1.00 82.44 96 SER A N 1
ATOM 735 C CA . SER A 1 96 ? 2.988 16.812 2.313 1.00 82.44 96 SER A CA 1
ATOM 736 C C . SER A 1 96 ? 3.656 15.558 1.740 1.00 82.44 96 SER A C 1
ATOM 738 O O . SER A 1 96 ? 4.760 15.164 2.128 1.00 82.44 96 SER A O 1
ATOM 740 N N . ASP A 1 97 ? 3.007 14.956 0.741 1.00 85.38 97 ASP A N 1
ATOM 741 C CA . ASP A 1 97 ? 3.577 13.833 0.007 1.00 85.38 97 ASP A CA 1
ATOM 742 C C . ASP A 1 97 ? 4.556 14.304 -1.075 1.00 85.38 97 ASP A C 1
ATOM 744 O O . ASP A 1 97 ? 4.182 14.687 -2.182 1.00 85.38 97 ASP A O 1
ATOM 748 N N . VAL A 1 98 ? 5.842 14.239 -0.743 1.00 88.12 98 VAL A N 1
ATOM 749 C CA . VAL A 1 98 ? 6.945 14.560 -1.661 1.00 88.12 98 VAL A CA 1
ATOM 750 C C . VAL A 1 98 ? 7.679 13.316 -2.163 1.00 88.12 98 VAL A C 1
ATOM 752 O O . VAL A 1 98 ? 8.686 13.435 -2.860 1.00 88.12 98 VAL A O 1
ATOM 755 N N . LYS A 1 99 ? 7.229 12.112 -1.781 1.00 88.88 99 LYS A N 1
ATOM 756 C CA . LYS A 1 99 ? 7.966 10.864 -2.038 1.00 88.88 99 LYS A CA 1
ATOM 757 C C . LYS A 1 99 ? 7.103 9.803 -2.687 1.00 88.88 99 LYS A C 1
ATOM 759 O O . LYS A 1 99 ? 7.517 9.245 -3.689 1.00 88.88 99 LYS A O 1
ATOM 764 N N . VAL A 1 100 ? 5.936 9.499 -2.150 1.00 93.38 100 VAL A N 1
ATOM 765 C CA . VAL A 1 100 ? 5.150 8.360 -2.614 1.00 93.38 100 VAL A CA 1
ATOM 766 C C . VAL A 1 100 ? 4.511 8.668 -3.968 1.00 93.38 100 VAL A C 1
ATOM 768 O O . VAL A 1 100 ? 4.861 8.017 -4.956 1.00 93.38 100 VAL A O 1
ATOM 771 N N . ALA A 1 101 ? 3.671 9.700 -4.061 1.00 93.25 101 ALA A N 1
ATOM 772 C CA . ALA A 1 101 ? 2.990 10.056 -5.305 1.00 93.25 101 ALA A CA 1
ATOM 773 C C . ALA A 1 101 ? 3.954 10.305 -6.481 1.00 93.25 101 ALA A C 1
ATOM 775 O O . ALA A 1 101 ? 3.738 9.705 -7.536 1.00 93.25 101 ALA A O 1
ATOM 776 N N . PRO A 1 102 ? 5.043 11.096 -6.345 1.00 93.12 102 PRO A N 1
ATOM 777 C CA . PRO A 1 102 ? 5.943 11.353 -7.471 1.00 93.12 102 PRO A CA 1
ATOM 778 C C . PRO A 1 102 ? 6.590 10.092 -8.053 1.00 93.12 102 PRO A C 1
ATOM 780 O O . PRO A 1 102 ? 6.780 10.002 -9.263 1.00 93.12 102 PRO A O 1
ATOM 783 N N . HIS A 1 103 ? 6.916 9.102 -7.220 1.00 93.62 103 HIS A N 1
ATOM 784 C CA . HIS A 1 103 ? 7.581 7.893 -7.706 1.00 93.62 103 HIS A CA 1
ATOM 785 C C . HIS A 1 103 ? 6.599 6.914 -8.348 1.00 93.62 103 HIS A C 1
ATOM 787 O O . HIS A 1 103 ? 6.910 6.338 -9.388 1.00 93.62 103 HIS A O 1
ATOM 793 N N . PHE A 1 104 ? 5.398 6.757 -7.788 1.00 95.75 104 PHE A N 1
ATOM 794 C CA . PHE A 1 104 ? 4.360 5.935 -8.414 1.00 95.75 104 PHE A CA 1
ATOM 795 C C . PHE A 1 104 ? 3.835 6.559 -9.717 1.00 95.75 104 PHE A C 1
ATOM 797 O O . PHE A 1 104 ? 3.512 5.831 -10.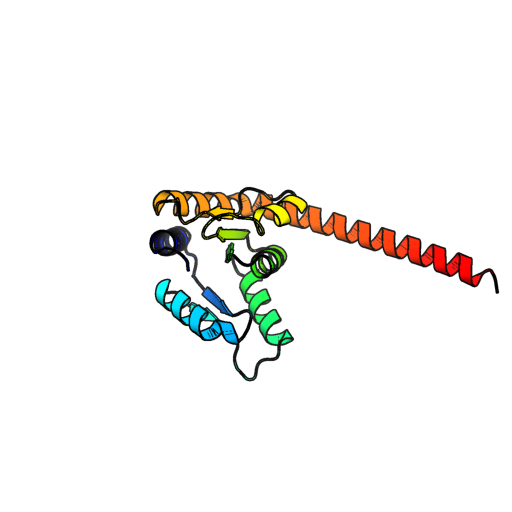659 1.00 95.75 104 PHE A O 1
ATOM 804 N N . ALA A 1 105 ? 3.868 7.890 -9.843 1.00 95.31 105 ALA A N 1
ATOM 805 C CA . ALA A 1 105 ? 3.519 8.577 -11.084 1.00 95.31 105 ALA A CA 1
ATOM 806 C C . ALA A 1 105 ? 4.423 8.173 -12.265 1.00 95.31 105 ALA A C 1
ATOM 808 O O . ALA A 1 105 ? 3.944 8.104 -13.399 1.00 95.31 105 ALA A O 1
ATOM 809 N N . ALA A 1 106 ? 5.691 7.815 -12.019 1.00 92.88 106 ALA A N 1
ATOM 810 C CA . ALA A 1 106 ? 6.588 7.292 -13.055 1.00 92.88 106 ALA A CA 1
ATOM 811 C C . ALA A 1 106 ? 6.093 5.957 -13.650 1.00 92.88 106 ALA A C 1
ATOM 813 O O . ALA A 1 106 ? 6.305 5.681 -14.830 1.00 92.88 106 ALA A O 1
ATOM 814 N N . ALA A 1 107 ? 5.367 5.162 -12.859 1.00 93.75 107 ALA A N 1
ATOM 815 C CA . ALA A 1 107 ? 4.671 3.952 -13.297 1.00 93.75 107 ALA A CA 1
ATOM 816 C C . ALA A 1 107 ? 3.225 4.227 -13.758 1.00 93.75 107 ALA A C 1
ATOM 818 O O . ALA A 1 107 ? 2.451 3.301 -13.981 1.00 93.75 107 ALA A O 1
ATOM 819 N N . SER A 1 108 ? 2.841 5.500 -13.910 1.00 95.69 108 SER A N 1
ATOM 820 C CA . SER A 1 108 ? 1.466 5.919 -14.207 1.00 95.69 108 SER A CA 1
ATOM 821 C C . SER A 1 108 ? 0.453 5.440 -13.157 1.00 95.69 108 SER A C 1
ATOM 823 O O . SER A 1 108 ? -0.697 5.168 -13.490 1.00 95.69 108 SER A O 1
ATOM 825 N N . ILE A 1 109 ? 0.869 5.337 -11.894 1.00 96.31 109 ILE A N 1
ATOM 826 C CA . ILE A 1 109 ? 0.006 5.024 -10.754 1.00 96.31 109 ILE A CA 1
ATOM 827 C C . ILE A 1 109 ? -0.174 6.312 -9.948 1.00 96.31 109 ILE A C 1
ATOM 829 O O . ILE A 1 109 ? 0.796 6.932 -9.518 1.00 96.31 109 ILE A O 1
ATOM 833 N N . ALA A 1 110 ? -1.419 6.736 -9.759 1.00 95.50 110 ALA A N 1
ATOM 834 C CA . ALA A 1 110 ? -1.763 7.975 -9.064 1.00 95.50 110 ALA A CA 1
ATOM 835 C C . ALA A 1 110 ? -2.864 7.740 -8.027 1.00 95.50 110 ALA A C 1
ATOM 837 O O . ALA A 1 110 ? -3.566 6.731 -8.085 1.00 95.50 110 ALA A O 1
ATOM 838 N N . GLY A 1 111 ? -3.030 8.681 -7.094 1.00 94.31 111 GLY A N 1
ATOM 839 C CA . GLY A 1 111 ? -4.097 8.634 -6.088 1.00 94.31 111 GLY A CA 1
ATOM 840 C C . GLY A 1 111 ? -3.973 7.464 -5.111 1.00 94.31 111 GLY A C 1
ATOM 841 O O . GLY A 1 111 ? -4.988 6.978 -4.635 1.00 94.31 111 GLY A O 1
ATOM 842 N N . ILE A 1 112 ? -2.751 6.981 -4.872 1.00 95.44 112 ILE A N 1
ATOM 843 C CA . ILE A 1 112 ? -2.461 5.903 -3.913 1.00 95.44 112 ILE A CA 1
ATOM 844 C C . ILE A 1 112 ? -1.944 6.435 -2.578 1.00 95.44 112 ILE A C 1
ATOM 846 O O . ILE A 1 112 ? -1.735 5.660 -1.653 1.00 95.44 112 ILE A O 1
ATOM 850 N N . SER A 1 113 ? -1.735 7.747 -2.458 1.00 94.25 113 SER A N 1
ATOM 851 C CA . SER A 1 113 ? -1.308 8.404 -1.226 1.00 94.25 113 SER A CA 1
ATOM 852 C C . SER A 1 113 ? -2.211 9.575 -0.856 1.00 94.25 113 SER A C 1
ATOM 854 O O . SER A 1 113 ? -2.764 10.250 -1.726 1.00 94.25 113 SER A O 1
ATOM 856 N N . GLY A 1 114 ? -2.363 9.797 0.447 1.00 89.12 114 GLY A N 1
ATOM 857 C CA . GLY A 1 114 ? -3.192 10.853 1.012 1.00 89.12 114 GLY A CA 1
ATOM 858 C C . GLY A 1 114 ? -2.609 11.391 2.314 1.00 89.12 114 GLY A C 1
ATOM 859 O O . GLY A 1 114 ? -2.005 10.645 3.092 1.00 89.12 114 GLY A O 1
ATOM 860 N N . ASP A 1 115 ? 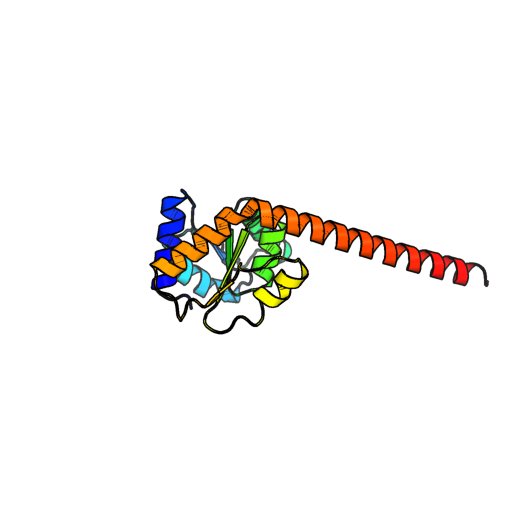-2.794 12.694 2.536 1.00 87.94 115 ASP A N 1
ATOM 861 C CA . ASP A 1 115 ? -2.430 13.349 3.791 1.00 87.94 115 ASP A CA 1
ATOM 862 C C . ASP A 1 115 ? -3.469 13.026 4.867 1.00 87.94 115 ASP A C 1
ATOM 864 O O . ASP A 1 115 ? -4.624 13.436 4.780 1.00 87.94 115 ASP A O 1
ATOM 868 N N . ILE A 1 116 ? -3.057 12.300 5.900 1.00 82.75 116 ILE A N 1
ATOM 869 C CA . ILE A 1 116 ? -3.954 11.879 6.984 1.00 82.75 116 ILE A CA 1
ATOM 870 C C . ILE A 1 116 ? -4.151 12.946 8.066 1.00 82.75 116 ILE A C 1
ATOM 872 O O . ILE A 1 116 ? -4.995 12.770 8.940 1.00 82.75 116 ILE A O 1
ATOM 876 N N . THR A 1 117 ? -3.383 14.040 8.048 1.00 79.00 117 THR A N 1
ATOM 877 C CA . THR A 1 117 ? -3.475 15.088 9.083 1.00 79.00 117 THR A CA 1
ATOM 878 C C . THR A 1 117 ? -4.673 16.011 8.890 1.00 79.00 117 THR A C 1
ATOM 880 O O . THR A 1 117 ? -5.159 16.603 9.851 1.00 79.00 117 THR A O 1
ATOM 883 N N . SER A 1 118 ? -5.175 16.103 7.660 1.00 73.06 118 SER A N 1
ATOM 884 C CA . SER A 1 118 ? -6.294 16.964 7.274 1.00 73.06 118 SER A CA 1
ATOM 885 C C . SER A 1 118 ? -7.620 16.210 7.124 1.00 73.06 118 SER A C 1
ATOM 887 O O . SER A 1 118 ? -8.665 16.835 6.940 1.00 73.06 118 SER A O 1
ATOM 889 N N . LEU A 1 119 ? -7.604 14.876 7.230 1.00 76.31 119 LEU A N 1
ATOM 890 C CA . LEU A 1 119 ? -8.756 14.016 6.970 1.00 76.31 119 LEU A CA 1
ATOM 891 C C . LEU A 1 119 ? -9.362 13.445 8.261 1.00 76.31 119 LEU A C 1
ATOM 893 O O . LEU A 1 119 ? -8.675 12.909 9.132 1.00 76.31 119 LEU A O 1
ATOM 897 N N . GLY A 1 120 ? -10.691 13.508 8.359 1.00 81.25 120 GLY A N 1
ATOM 898 C CA . GLY A 1 120 ? -11.446 12.773 9.376 1.00 81.25 120 GLY A CA 1
ATOM 899 C C . GLY A 1 120 ? -11.512 11.272 9.068 1.00 81.25 120 GLY A C 1
ATOM 900 O O . GLY A 1 120 ? -11.338 10.859 7.923 1.00 81.25 120 GLY A O 1
ATOM 901 N N . THR A 1 121 ? -11.833 10.449 10.072 1.00 85.12 121 THR A N 1
ATOM 902 C CA . THR A 1 121 ? -11.862 8.972 9.977 1.00 85.12 121 THR A CA 1
ATOM 903 C C . THR A 1 121 ? -12.649 8.445 8.773 1.00 85.12 121 THR A C 1
ATOM 905 O O . THR A 1 121 ? -12.192 7.534 8.091 1.00 85.12 121 THR A O 1
ATOM 908 N N . HIS A 1 122 ? -13.817 9.026 8.473 1.00 89.69 122 HIS A N 1
ATOM 909 C CA . HIS A 1 122 ? -14.639 8.609 7.330 1.00 89.69 122 HIS A CA 1
ATOM 910 C C . HIS A 1 122 ? -13.931 8.839 5.992 1.00 89.69 122 HIS A C 1
ATOM 912 O O . HIS A 1 122 ? -13.868 7.923 5.180 1.00 89.69 122 HIS A O 1
ATOM 918 N N . ALA A 1 123 ? -13.324 10.014 5.809 1.00 90.88 123 ALA A N 1
ATOM 919 C CA . ALA A 1 123 ? -12.598 10.343 4.588 1.00 90.88 123 ALA A CA 1
ATOM 920 C C . ALA A 1 123 ? -11.350 9.464 4.412 1.00 90.88 123 ALA A C 1
ATOM 922 O O . ALA A 1 123 ? -11.054 9.040 3.298 1.00 90.88 123 ALA A O 1
ATOM 923 N N . VAL A 1 124 ? -10.649 9.133 5.506 1.00 92.31 124 VAL A N 1
ATOM 924 C CA . VAL A 1 124 ? -9.533 8.176 5.454 1.00 92.31 124 VAL A CA 1
ATOM 925 C C . VAL A 1 124 ? -10.034 6.784 5.063 1.00 92.31 124 VAL A C 1
ATOM 927 O O . VAL A 1 124 ? -9.442 6.152 4.196 1.00 92.31 124 VAL A O 1
ATOM 930 N N . ALA A 1 125 ? -11.145 6.312 5.633 1.00 94.94 125 ALA A N 1
ATOM 931 C CA . ALA A 1 125 ? -11.711 5.008 5.285 1.00 94.94 125 ALA A CA 1
ATOM 932 C C . ALA A 1 125 ? -12.182 4.943 3.819 1.00 94.94 125 ALA A C 1
ATOM 934 O O . ALA A 1 125 ? -11.915 3.954 3.137 1.00 94.94 125 ALA A O 1
ATOM 935 N N . ASP A 1 126 ? -12.834 5.997 3.315 1.00 95.12 126 ASP A N 1
ATOM 936 C CA . ASP A 1 126 ? -13.238 6.108 1.906 1.00 95.12 126 ASP A CA 1
ATOM 937 C C . ASP A 1 126 ? -12.029 6.091 0.971 1.00 95.12 126 ASP A C 1
ATOM 939 O O . ASP A 1 126 ? -12.039 5.394 -0.043 1.00 95.12 126 ASP A O 1
ATOM 943 N N . PHE A 1 127 ? -10.962 6.799 1.344 1.00 94.75 127 PHE A N 1
ATOM 944 C CA . PHE A 1 127 ? -9.708 6.786 0.603 1.00 94.75 127 PHE A CA 1
ATOM 945 C C . PHE A 1 127 ? -9.083 5.383 0.554 1.00 94.75 127 PHE A C 1
ATOM 947 O O . PHE A 1 127 ? -8.759 4.903 -0.531 1.00 94.75 127 PHE A O 1
ATOM 954 N N . ILE A 1 128 ? -8.973 4.695 1.697 1.00 95.56 128 ILE A N 1
ATOM 955 C CA . ILE A 1 128 ? -8.443 3.322 1.771 1.00 95.56 128 ILE A CA 1
ATOM 956 C C . ILE A 1 128 ? -9.256 2.389 0.863 1.00 95.56 128 ILE A C 1
ATOM 958 O O . ILE A 1 128 ? -8.673 1.665 0.057 1.00 95.56 128 ILE A O 1
ATOM 962 N N . ARG A 1 129 ? -10.594 2.430 0.952 1.00 96.50 129 ARG A N 1
ATOM 963 C CA . ARG A 1 129 ? -11.482 1.618 0.103 1.00 96.50 129 ARG A CA 1
ATOM 964 C C . ARG A 1 129 ? -11.257 1.903 -1.377 1.00 96.50 129 ARG A C 1
ATOM 966 O O . ARG A 1 129 ? -11.029 0.972 -2.141 1.00 96.50 129 ARG A O 1
ATOM 973 N N . GLY A 1 130 ? -11.254 3.179 -1.757 1.00 96.44 130 GLY A N 1
ATOM 974 C CA . GLY A 1 130 ? -11.062 3.591 -3.144 1.00 96.44 130 GLY A CA 1
ATOM 975 C C . GLY A 1 130 ? -9.716 3.154 -3.723 1.00 96.44 130 GLY A C 1
ATOM 976 O O . GLY A 1 130 ? -9.636 2.859 -4.911 1.00 96.44 130 GLY A O 1
ATOM 977 N N . VAL A 1 131 ? -8.662 3.074 -2.906 1.00 96.88 131 VAL A N 1
ATOM 978 C CA . VAL A 1 131 ? -7.365 2.537 -3.341 1.00 96.88 131 VAL A CA 1
ATOM 979 C C . VAL A 1 131 ? -7.413 1.016 -3.493 1.00 96.88 131 VAL A C 1
ATOM 981 O O . VAL A 1 131 ? -6.972 0.513 -4.524 1.00 96.88 131 VAL A O 1
ATOM 984 N N . ILE A 1 132 ? -7.980 0.288 -2.524 1.00 96.25 132 ILE A N 1
ATOM 985 C CA . ILE A 1 132 ? -8.117 -1.180 -2.582 1.00 96.25 132 ILE A CA 1
ATOM 986 C C . ILE A 1 132 ? -8.932 -1.614 -3.809 1.00 96.25 132 ILE A C 1
ATOM 988 O O . ILE A 1 132 ? -8.519 -2.509 -4.544 1.00 96.25 132 ILE A O 1
ATOM 992 N N . ASP A 1 133 ? -10.043 -0.933 -4.095 1.00 97.25 133 ASP A N 1
ATOM 993 C CA . ASP A 1 133 ? -10.921 -1.257 -5.228 1.00 97.25 133 ASP A CA 1
ATOM 994 C C . ASP A 1 133 ? -10.245 -1.041 -6.599 1.00 97.25 133 ASP A C 1
ATOM 996 O O . ASP A 1 133 ? -10.731 -1.520 -7.624 1.00 97.25 133 ASP A O 1
ATOM 1000 N N . ARG A 1 134 ? -9.090 -0.363 -6.633 1.00 96.81 134 ARG A N 1
ATOM 1001 C CA . ARG A 1 134 ? -8.273 -0.145 -7.837 1.00 96.81 134 ARG A CA 1
ATOM 1002 C C . ARG A 1 134 ? -7.175 -1.190 -8.029 1.00 96.81 134 ARG A C 1
ATOM 1004 O O . ARG A 1 134 ? -6.338 -1.021 -8.915 1.00 96.81 134 ARG A O 1
ATOM 1011 N N . ARG A 1 135 ? -7.171 -2.281 -7.255 1.00 95.88 135 ARG A N 1
ATOM 1012 C CA . ARG A 1 135 ? -6.162 -3.350 -7.329 1.00 95.88 135 ARG A CA 1
ATOM 1013 C C . ARG A 1 135 ? -5.852 -3.795 -8.762 1.00 95.88 135 ARG A C 1
ATOM 1015 O O . ARG A 1 135 ? -4.705 -3.705 -9.184 1.00 95.88 135 ARG A O 1
ATOM 1022 N N . THR A 1 136 ? -6.865 -4.187 -9.535 1.00 96.44 136 THR A N 1
ATOM 1023 C CA . THR A 1 136 ? -6.680 -4.675 -10.915 1.00 96.44 136 THR A CA 1
ATOM 1024 C C . THR A 1 136 ? -6.103 -3.607 -11.852 1.00 96.44 136 THR A C 1
ATOM 1026 O O . THR A 1 136 ? -5.290 -3.916 -12.722 1.00 96.44 136 THR A O 1
ATOM 1029 N N . GLU A 1 137 ? -6.486 -2.336 -11.678 1.00 97.06 137 GLU A N 1
ATOM 1030 C CA . GLU A 1 137 ? -5.889 -1.221 -12.429 1.00 97.06 137 GLU A CA 1
ATOM 1031 C C . GLU A 1 137 ? -4.397 -1.104 -12.102 1.00 97.06 137 GLU A C 1
ATOM 1033 O O . GLU A 1 137 ? -3.567 -0.990 -13.004 1.00 97.06 137 GLU A O 1
ATOM 1038 N N . ILE A 1 138 ? -4.058 -1.138 -10.813 1.00 96.88 138 ILE A N 1
ATOM 1039 C CA . ILE A 1 138 ? -2.689 -0.981 -10.328 1.00 96.88 138 ILE A CA 1
ATOM 1040 C C . ILE A 1 138 ? -1.814 -2.151 -10.785 1.00 96.88 138 ILE A C 1
ATOM 1042 O O . ILE A 1 138 ? -0.733 -1.903 -11.315 1.00 96.88 138 ILE A O 1
ATOM 1046 N N . GLU A 1 139 ? -2.287 -3.392 -10.661 1.00 95.75 139 GLU A N 1
ATOM 1047 C CA . GLU A 1 139 ? -1.598 -4.595 -11.150 1.00 95.75 139 GLU A CA 1
ATOM 1048 C C . GLU A 1 139 ? -1.245 -4.463 -12.640 1.00 95.75 139 GLU A C 1
ATOM 1050 O O . GLU A 1 139 ? -0.080 -4.600 -13.018 1.00 95.75 139 GLU A O 1
ATOM 1055 N N . ALA A 1 140 ? -2.202 -4.049 -13.477 1.00 96.38 140 ALA A N 1
ATOM 1056 C CA . ALA A 1 140 ? -1.948 -3.828 -14.899 1.00 96.38 140 ALA A CA 1
ATOM 1057 C C . ALA A 1 140 ? -0.873 -2.751 -15.153 1.00 96.38 140 ALA A C 1
ATOM 1059 O O . ALA A 1 140 ? -0.037 -2.895 -16.049 1.00 96.38 140 ALA A O 1
ATOM 1060 N N . ARG A 1 141 ? -0.847 -1.665 -14.364 1.00 96.69 141 ARG A N 1
ATOM 1061 C CA . ARG A 1 141 ? 0.196 -0.626 -14.480 1.00 96.69 141 ARG A CA 1
ATOM 1062 C C . ARG A 1 141 ? 1.570 -1.133 -14.055 1.00 96.69 141 ARG A C 1
ATOM 1064 O O . ARG A 1 141 ? 2.567 -0.757 -14.675 1.00 96.69 141 ARG A O 1
ATOM 1071 N N . VAL A 1 142 ? 1.631 -1.989 -13.041 1.00 95.50 142 VAL A N 1
ATOM 1072 C CA . VAL A 1 142 ? 2.875 -2.627 -12.592 1.00 95.50 142 VAL A CA 1
ATOM 1073 C C . VAL A 1 142 ? 3.427 -3.543 -13.676 1.00 95.50 142 VAL A C 1
ATOM 1075 O O . VAL A 1 142 ? 4.613 -3.451 -13.994 1.00 95.50 142 VAL A O 1
ATOM 1078 N N . ASP A 1 143 ? 2.581 -4.355 -14.306 1.00 95.50 143 ASP A N 1
ATOM 1079 C CA . ASP A 1 143 ? 2.992 -5.230 -15.407 1.00 95.50 143 ASP A CA 1
ATOM 1080 C C . ASP A 1 143 ? 3.512 -4.431 -16.606 1.00 95.50 143 ASP A C 1
ATOM 1082 O O . ASP A 1 143 ? 4.576 -4.732 -17.153 1.00 95.50 143 ASP A O 1
ATOM 1086 N N . MET A 1 144 ? 2.838 -3.332 -16.960 1.00 95.81 144 MET A N 1
ATOM 1087 C CA . MET A 1 144 ? 3.328 -2.411 -17.989 1.00 95.81 144 MET A CA 1
ATOM 1088 C C . MET A 1 144 ? 4.677 -1.779 -17.618 1.00 95.81 144 MET A C 1
ATOM 1090 O O . MET A 1 144 ? 5.553 -1.638 -18.474 1.00 95.81 144 MET A O 1
ATOM 1094 N N . ALA A 1 145 ? 4.867 -1.380 -16.358 1.00 94.44 145 ALA A N 1
ATOM 1095 C CA . ALA A 1 145 ? 6.131 -0.818 -15.892 1.00 94.44 145 ALA A CA 1
ATOM 1096 C C . ALA A 1 145 ? 7.266 -1.855 -15.949 1.00 94.44 145 ALA A C 1
ATOM 1098 O O . ALA A 1 145 ? 8.371 -1.530 -16.385 1.00 94.44 145 ALA A O 1
ATOM 1099 N N . ARG A 1 146 ? 6.986 -3.112 -15.584 1.00 92.88 146 ARG A N 1
ATOM 1100 C CA . ARG A 1 146 ? 7.935 -4.232 -15.680 1.00 92.88 146 ARG A CA 1
ATOM 1101 C C . ARG A 1 146 ? 8.361 -4.506 -17.112 1.00 92.88 146 ARG A C 1
ATOM 1103 O O . ARG A 1 146 ? 9.560 -4.617 -17.358 1.00 92.88 146 ARG A O 1
ATOM 1110 N N . ALA A 1 147 ? 7.407 -4.555 -18.042 1.00 94.94 147 ALA A N 1
ATOM 1111 C CA . ALA A 1 147 ? 7.697 -4.737 -19.461 1.00 94.94 147 ALA A CA 1
ATOM 1112 C C . ALA A 1 147 ? 8.645 -3.640 -19.974 1.00 94.94 147 ALA A C 1
ATOM 1114 O O . ALA A 1 147 ? 9.703 -3.942 -20.515 1.00 94.94 147 ALA A O 1
ATOM 1115 N N . ARG A 1 148 ? 8.359 -2.366 -19.667 1.00 93.56 148 ARG A N 1
ATOM 1116 C CA . ARG A 1 148 ? 9.224 -1.234 -20.057 1.00 93.56 148 ARG A CA 1
ATOM 1117 C C . ARG A 1 148 ? 10.645 -1.335 -19.497 1.00 93.56 148 ARG A C 1
ATOM 1119 O O . ARG A 1 148 ? 11.604 -0.989 -20.184 1.00 93.56 148 ARG A O 1
ATOM 1126 N N . VAL A 1 149 ? 10.796 -1.778 -18.247 1.00 92.56 149 VAL A N 1
ATOM 1127 C CA . VAL A 1 149 ? 12.119 -1.982 -17.633 1.00 92.56 149 VAL A CA 1
ATOM 1128 C C . VAL A 1 149 ? 12.860 -3.145 -18.298 1.00 92.56 149 VAL A C 1
ATOM 1130 O O . VAL A 1 149 ? 14.066 -3.040 -18.528 1.00 92.56 149 VAL A O 1
ATOM 1133 N N . ALA A 1 150 ? 12.160 -4.232 -18.632 1.00 93.56 150 ALA A N 1
ATOM 1134 C CA . ALA A 1 150 ? 12.739 -5.369 -19.340 1.00 93.56 150 ALA A CA 1
ATOM 1135 C C . ALA A 1 150 ? 13.243 -4.965 -20.736 1.00 93.56 150 ALA A C 1
ATOM 1137 O O . ALA A 1 150 ? 14.407 -5.236 -21.050 1.00 93.56 150 ALA A O 1
ATOM 1138 N N . ASP A 1 151 ? 12.422 -4.235 -21.495 1.00 94.38 151 ASP A N 1
ATOM 1139 C CA . ASP A 1 151 ? 12.752 -3.715 -22.827 1.00 94.38 151 ASP A CA 1
ATOM 1140 C C . ASP A 1 151 ? 13.986 -2.802 -22.779 1.00 94.38 151 ASP A C 1
ATOM 1142 O O . ASP A 1 151 ? 14.932 -2.956 -23.555 1.00 94.38 151 ASP A O 1
ATOM 1146 N N . LEU A 1 152 ? 14.029 -1.877 -21.812 1.00 93.94 152 LEU A N 1
ATOM 1147 C CA . LEU A 1 152 ? 15.186 -1.004 -21.610 1.00 93.94 152 LEU A CA 1
ATOM 1148 C C . LEU A 1 152 ? 16.442 -1.811 -21.258 1.00 93.94 152 LEU A C 1
ATOM 1150 O O . LEU A 1 152 ? 17.530 -1.534 -21.766 1.00 93.94 152 LEU A O 1
ATOM 1154 N N . GLY A 1 153 ? 16.301 -2.826 -20.404 1.00 93.31 153 GLY A N 1
ATOM 1155 C CA . GLY A 1 153 ? 17.395 -3.719 -20.043 1.00 93.31 153 GLY A CA 1
ATOM 1156 C C . GLY A 1 153 ? 17.949 -4.483 -21.247 1.00 93.31 153 GLY A C 1
ATOM 1157 O O . GLY A 1 153 ? 19.166 -4.642 -21.366 1.00 93.31 153 GLY A O 1
ATOM 1158 N N . GLU A 1 154 ? 17.084 -4.937 -22.152 1.00 94.31 154 GLU A N 1
ATOM 1159 C CA . GLU A 1 154 ? 17.488 -5.596 -23.394 1.00 94.31 154 GLU A CA 1
ATOM 1160 C C . GLU A 1 154 ? 18.199 -4.633 -24.346 1.00 94.31 154 GLU A C 1
ATOM 1162 O O . GLU A 1 154 ? 19.294 -4.947 -24.823 1.00 94.31 154 GLU A O 1
ATOM 1167 N N . ALA A 1 155 ? 17.658 -3.428 -24.534 1.00 91.69 155 ALA A N 1
ATOM 1168 C CA . ALA A 1 155 ? 18.284 -2.393 -25.349 1.00 91.69 155 ALA A CA 1
ATOM 1169 C C . ALA A 1 155 ? 19.700 -2.050 -24.851 1.00 91.69 155 ALA A C 1
ATOM 1171 O O . ALA A 1 155 ? 20.650 -2.016 -25.636 1.00 91.69 155 ALA A O 1
ATOM 1172 N N . VAL A 1 156 ? 19.878 -1.876 -23.536 1.00 92.88 156 VAL A N 1
ATOM 1173 C CA . VAL A 1 156 ? 21.192 -1.602 -22.927 1.00 92.88 156 VAL A CA 1
ATOM 1174 C C . VAL A 1 156 ? 22.167 -2.767 -23.138 1.00 92.88 156 VAL A C 1
ATOM 1176 O O . VAL A 1 156 ? 23.338 -2.542 -23.457 1.00 92.88 156 VAL A O 1
ATOM 1179 N N . ARG A 1 157 ? 21.713 -4.021 -22.998 1.00 92.00 157 ARG A N 1
ATOM 1180 C CA . ARG A 1 157 ? 22.553 -5.205 -23.258 1.00 92.00 157 ARG A CA 1
ATOM 1181 C C . ARG A 1 157 ? 22.961 -5.307 -24.729 1.00 92.00 157 ARG A C 1
ATOM 1183 O O . ARG A 1 157 ? 24.127 -5.591 -24.995 1.00 92.00 157 ARG A O 1
ATOM 1190 N N . SER A 1 158 ? 22.048 -5.023 -25.656 1.00 90.19 158 SER A N 1
ATOM 1191 C CA . SER A 1 158 ? 22.308 -5.032 -27.102 1.00 90.19 158 SER A CA 1
ATOM 1192 C C . SER A 1 158 ? 23.349 -3.979 -27.505 1.00 90.19 158 SER A C 1
ATOM 1194 O O . SER A 1 158 ? 24.342 -4.298 -28.163 1.00 90.19 158 SER A O 1
ATOM 1196 N N . VAL A 1 159 ? 23.210 -2.743 -27.008 1.00 89.00 159 VAL A N 1
ATOM 1197 C CA . VAL A 1 159 ? 24.204 -1.676 -27.227 1.00 89.00 159 VAL A CA 1
ATOM 1198 C C . VAL A 1 159 ? 25.578 -2.087 -26.691 1.00 89.00 159 VAL A C 1
ATOM 1200 O O . VAL A 1 159 ? 26.585 -1.931 -27.385 1.00 89.00 159 VAL A O 1
ATOM 1203 N N . ASN A 1 160 ? 25.633 -2.663 -25.487 1.00 82.12 160 ASN A N 1
ATOM 1204 C CA . ASN A 1 160 ? 26.886 -3.127 -24.892 1.00 82.12 160 ASN A CA 1
ATOM 1205 C C . ASN A 1 160 ? 27.536 -4.280 -25.680 1.00 82.12 160 ASN A C 1
ATOM 1207 O O . ASN A 1 160 ? 28.763 -4.313 -25.793 1.00 82.12 160 ASN A O 1
ATOM 1211 N N . ALA A 1 161 ? 26.748 -5.201 -26.245 1.00 81.00 161 ALA A N 1
ATOM 1212 C CA . ALA A 1 161 ? 27.251 -6.280 -27.096 1.00 81.00 161 ALA A CA 1
ATOM 1213 C C . ALA A 1 161 ? 27.858 -5.732 -28.400 1.00 81.00 161 ALA A C 1
ATOM 1215 O O . ALA A 1 161 ? 29.017 -6.021 -28.702 1.00 81.00 161 ALA A O 1
ATOM 1216 N N . GLY A 1 162 ? 27.148 -4.838 -29.096 1.00 76.19 162 GLY A N 1
ATOM 1217 C CA . GLY A 1 162 ? 27.647 -4.211 -30.325 1.00 76.19 162 GLY A CA 1
ATOM 1218 C C . GLY A 1 162 ? 28.892 -3.336 -30.112 1.00 76.19 162 GLY A C 1
ATOM 1219 O O . GLY A 1 162 ? 29.753 -3.246 -30.986 1.00 76.19 162 GLY A O 1
ATOM 1220 N N . VAL A 1 163 ? 29.045 -2.708 -28.939 1.00 75.12 163 VAL A N 1
ATOM 1221 C CA . VAL A 1 163 ? 30.288 -2.003 -28.562 1.00 75.12 163 VAL A CA 1
ATOM 1222 C C . VAL A 1 163 ? 31.453 -2.983 -28.381 1.00 75.12 163 VAL A C 1
ATOM 1224 O O . VAL A 1 163 ? 32.560 -2.700 -28.842 1.00 75.12 163 VAL A O 1
ATOM 1227 N N . ARG A 1 164 ? 31.229 -4.133 -27.732 1.00 71.06 164 ARG A N 1
ATOM 1228 C CA . ARG A 1 164 ? 32.272 -5.150 -27.515 1.00 71.06 164 ARG A CA 1
ATOM 1229 C C . ARG A 1 164 ? 32.744 -5.788 -28.820 1.00 71.06 164 ARG A C 1
ATOM 1231 O O . ARG A 1 164 ? 33.949 -5.937 -28.991 1.00 71.06 164 ARG A O 1
ATOM 1238 N N . GLU A 1 165 ? 31.837 -6.099 -29.742 1.00 70.38 165 GLU A N 1
ATOM 1239 C CA . GLU A 1 165 ? 32.184 -6.664 -31.056 1.00 70.38 165 GLU A CA 1
ATOM 1240 C C . GLU A 1 165 ? 33.033 -5.696 -31.892 1.00 70.38 165 GLU A C 1
ATOM 1242 O O . GLU A 1 165 ? 34.082 -6.083 -32.409 1.00 70.38 165 GLU A O 1
ATOM 1247 N N . ARG A 1 166 ? 32.665 -4.406 -31.937 1.00 68.62 166 ARG A N 1
ATOM 1248 C CA . ARG A 1 166 ? 33.466 -3.376 -32.629 1.00 68.62 166 ARG A CA 1
ATOM 1249 C C . ARG A 1 166 ? 34.865 -3.205 -32.033 1.00 68.62 166 ARG A C 1
ATOM 1251 O O . ARG A 1 166 ? 35.819 -3.007 -32.777 1.00 68.62 166 ARG A O 1
ATOM 1258 N N . ASN A 1 167 ? 35.001 -3.304 -30.711 1.00 68.94 167 ASN A N 1
ATOM 1259 C CA . ASN A 1 167 ? 36.294 -3.166 -30.034 1.00 68.94 167 ASN A CA 1
ATOM 1260 C C . ASN A 1 167 ? 37.157 -4.441 -30.105 1.00 68.94 167 ASN A C 1
ATOM 1262 O O . ASN A 1 167 ? 38.377 -4.354 -29.981 1.00 68.94 167 ASN A O 1
ATOM 1266 N N . GLY A 1 168 ? 36.545 -5.615 -30.293 1.00 60.22 168 GLY A N 1
ATOM 1267 C CA . GLY A 1 168 ? 37.242 -6.891 -30.479 1.00 60.22 168 GLY A CA 1
ATOM 1268 C C . GLY A 1 168 ? 37.755 -7.115 -31.904 1.00 60.22 168 GLY A C 1
ATOM 1269 O O . GLY A 1 168 ? 38.750 -7.803 -32.079 1.00 60.22 168 GLY A O 1
ATOM 1270 N N . SER A 1 169 ? 37.123 -6.498 -32.907 1.00 58.31 169 SER A N 1
ATOM 1271 C CA . SER A 1 169 ? 37.515 -6.603 -34.323 1.00 58.31 169 SER A CA 1
ATOM 1272 C C . SER A 1 169 ? 38.674 -5.665 -34.723 1.00 58.31 169 SER A C 1
ATOM 1274 O O . SER A 1 169 ? 39.155 -5.722 -35.849 1.00 58.31 169 SER A O 1
ATOM 1276 N N . LEU A 1 170 ? 39.138 -4.813 -33.800 1.00 54.41 170 LEU A N 1
ATOM 1277 C CA . LEU A 1 170 ? 40.272 -3.887 -33.966 1.00 54.41 170 LEU A CA 1
ATOM 1278 C C . LEU A 1 170 ? 41.591 -4.418 -33.358 1.00 54.41 170 LEU A C 1
ATOM 1280 O O . LEU A 1 170 ? 42.505 -3.630 -33.109 1.00 54.41 170 LEU A O 1
ATOM 1284 N N . ARG A 1 171 ? 41.693 -5.725 -33.080 1.00 46.19 171 ARG A N 1
ATOM 1285 C CA . ARG A 1 171 ? 42.908 -6.382 -32.569 1.00 46.19 171 ARG A CA 1
ATOM 1286 C C . ARG A 1 171 ? 43.409 -7.462 -33.509 1.00 46.19 171 ARG A C 1
ATOM 1288 O O . ARG A 1 171 ? 42.556 -8.210 -34.030 1.00 46.19 171 ARG A O 1
#

Foldseek 3Di:
DFDLLLLLLVLVLCVVVVHADEFEDLDQVCQVVSVVVCVSNVGHYHHDDPPADNVRSLVVLLVVLLPEQAFEDCDQVSQVSSVVSLHQYAAADADDPPDNQVVVVVLVDHLRHDHNVPDGSVRSNVSVVVSSVCSVVSNVSVVVVVVVVVVVVVVVVVVVVVVVVVVVVVD